Protein AF-A0A5B0QHI5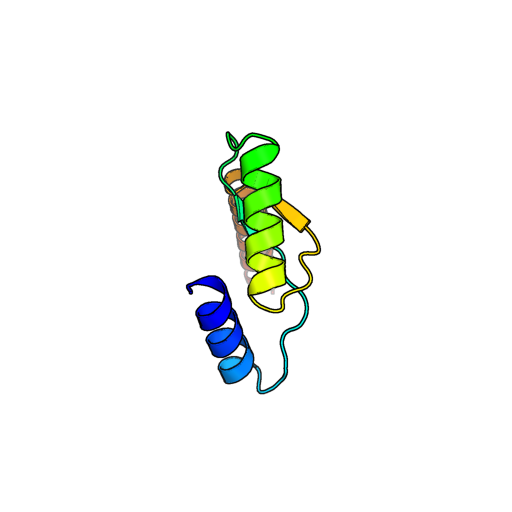-F1 (afdb_monomer_lite)

pLDDT: mean 90.27, std 14.17, range [41.22, 97.94]

InterPro domains:
  IPR013126 Heat shock protein 70 family [PF00012] (1-69)
  IPR013126 Heat shock protein 70 family [PTHR19375] (1-70)
  IPR043129 ATPase, nucleotide binding domain [SSF53067] (1-65)

Foldseek 3Di:
DPLLVVQVVVCVVVVHHAAEDEAEDAPPDDPVSQVVVCVVCVVSNHDHPYYHYPVVVVVVVVVVVVVVVVVVVVD

Organism: NCBI:txid56615

Structure (mmCIF, N/CA/C/O backbone):
data_AF-A0A5B0QHI5-F1
#
_entry.id   AF-A0A5B0QHI5-F1
#
loop_
_atom_site.group_PDB
_atom_site.id
_atom_site.type_symbol
_atom_site.label_atom_id
_atom_site.label_alt_id
_atom_site.label_comp_id
_atom_site.label_asym_id
_atom_site.label_entity_id
_atom_site.label_seq_id
_atom_site.pdbx_PDB_ins_code
_atom_site.Cartn_x
_atom_site.Cartn_y
_atom_site.Cartn_z
_atom_site.occupancy
_atom_site.B_iso_or_equiv
_atom_site.auth_seq_id
_atom_site.auth_comp_id
_atom_site.auth_asym_id
_atom_site.auth_atom_id
_atom_site.pdbx_PDB_model_num
ATOM 1 N N . MET A 1 1 ? 7.228 2.020 11.842 1.00 80.12 1 MET A N 1
ATOM 2 C CA . MET A 1 1 ? 6.508 1.264 10.788 1.00 80.12 1 MET A CA 1
ATOM 3 C C . MET A 1 1 ? 5.815 2.250 9.851 1.00 80.12 1 MET A C 1
ATOM 5 O O . MET A 1 1 ? 5.008 3.033 10.329 1.00 80.12 1 MET A O 1
ATOM 9 N N . VAL A 1 2 ? 6.135 2.260 8.550 1.00 96.25 2 VAL A N 1
ATOM 10 C CA . VAL A 1 2 ? 5.659 3.303 7.608 1.00 96.25 2 VAL A CA 1
ATOM 11 C C . VAL A 1 2 ? 4.190 3.120 7.208 1.00 96.25 2 VAL A C 1
ATOM 13 O O . VAL A 1 2 ? 3.410 4.060 7.316 1.00 96.25 2 VAL A O 1
ATOM 16 N N . LEU A 1 3 ? 3.788 1.911 6.795 1.00 96.38 3 LEU A N 1
ATOM 17 C CA . LEU A 1 3 ? 2.414 1.646 6.338 1.00 96.38 3 LEU A CA 1
ATOM 18 C C . LEU A 1 3 ? 1.371 1.858 7.445 1.00 96.38 3 LEU A C 1
ATOM 20 O O . LEU A 1 3 ? 0.306 2.403 7.177 1.00 96.38 3 LEU A O 1
ATOM 24 N N . ALA A 1 4 ? 1.709 1.513 8.690 1.00 95.94 4 ALA A N 1
ATOM 25 C CA . ALA A 1 4 ? 0.855 1.781 9.846 1.00 95.94 4 ALA A CA 1
ATOM 26 C C . ALA A 1 4 ? 0.626 3.289 10.051 1.00 95.94 4 ALA A C 1
ATOM 28 O O . ALA A 1 4 ? -0.505 3.713 10.274 1.00 95.94 4 ALA A O 1
ATOM 29 N N . LYS A 1 5 ? 1.673 4.115 9.892 1.00 97.06 5 LYS A N 1
ATOM 30 C CA . LYS A 1 5 ? 1.531 5.571 10.016 1.00 97.06 5 LYS A CA 1
ATOM 31 C C . LYS A 1 5 ? 0.685 6.165 8.889 1.00 97.06 5 LYS A C 1
ATOM 33 O O . LYS A 1 5 ? -0.143 7.031 9.139 1.00 97.06 5 LYS A O 1
ATOM 38 N N . LEU A 1 6 ? 0.859 5.675 7.660 1.00 97.06 6 LEU A N 1
ATOM 39 C CA . LEU A 1 6 ? 0.048 6.104 6.515 1.00 97.06 6 LEU A CA 1
ATOM 40 C C . LEU A 1 6 ? -1.429 5.717 6.674 1.00 97.06 6 LEU A C 1
ATOM 42 O O . LEU A 1 6 ? -2.298 6.513 6.316 1.00 97.06 6 LEU A O 1
ATOM 46 N N . LYS A 1 7 ? -1.716 4.538 7.243 1.00 96.19 7 LYS A N 1
ATOM 47 C CA . LYS A 1 7 ? -3.077 4.129 7.616 1.00 96.19 7 LYS A CA 1
ATOM 48 C C . LYS A 1 7 ? -3.688 5.119 8.612 1.00 96.19 7 LYS A C 1
ATOM 50 O O . LYS A 1 7 ? -4.739 5.674 8.319 1.00 96.19 7 LYS A O 1
ATOM 55 N N . GLU A 1 8 ? -2.995 5.415 9.711 1.00 96.69 8 GLU A N 1
ATOM 56 C CA . GLU A 1 8 ? -3.449 6.375 10.734 1.00 96.69 8 GLU A CA 1
ATOM 57 C C . GLU A 1 8 ? -3.721 7.770 10.141 1.00 96.69 8 GLU A C 1
ATOM 59 O O . GLU A 1 8 ? -4.730 8.404 10.452 1.00 96.69 8 GLU A O 1
ATOM 64 N N . THR A 1 9 ? -2.855 8.250 9.240 1.00 97.69 9 THR A N 1
ATOM 65 C CA . THR A 1 9 ? -3.065 9.524 8.536 1.00 97.69 9 THR A CA 1
ATOM 66 C C . THR A 1 9 ? -4.332 9.498 7.680 1.00 97.69 9 THR A C 1
ATOM 68 O O . THR A 1 9 ? -5.105 10.458 7.702 1.00 97.69 9 THR A O 1
ATOM 71 N N . ALA A 1 10 ? -4.571 8.411 6.942 1.00 97.38 10 ALA A N 1
ATOM 72 C CA . ALA A 1 10 ? -5.773 8.264 6.128 1.00 97.38 10 ALA A CA 1
ATOM 73 C C . ALA A 1 10 ? -7.041 8.186 6.995 1.00 97.38 10 ALA A C 1
ATOM 75 O O . ALA A 1 10 ? -8.025 8.858 6.695 1.00 97.38 10 ALA A O 1
ATOM 76 N N . GLU A 1 11 ? -7.006 7.427 8.091 1.00 97.19 11 GLU A N 1
ATOM 77 C CA . GLU A 1 11 ? -8.117 7.301 9.042 1.00 97.19 11 GLU A CA 1
ATOM 78 C C . GLU A 1 11 ? -8.447 8.638 9.706 1.00 97.19 11 GLU A C 1
ATOM 80 O O . GLU A 1 11 ? -9.609 9.037 9.734 1.00 97.19 11 GLU A O 1
ATOM 85 N N . THR A 1 12 ? -7.427 9.382 10.140 1.00 97.81 12 THR A N 1
ATOM 86 C CA . THR A 1 12 ? -7.585 10.731 10.706 1.00 97.81 12 THR A CA 1
ATOM 87 C C . THR A 1 12 ? -8.239 11.682 9.706 1.00 97.81 12 THR A C 1
ATOM 89 O O . THR A 1 12 ? -9.121 12.459 10.063 1.00 97.81 12 THR A O 1
ATOM 92 N N . LYS A 1 13 ? -7.840 11.619 8.429 1.00 97.06 13 LYS A N 1
ATOM 93 C CA . LYS A 1 13 ? -8.403 12.482 7.385 1.00 97.06 13 LYS A CA 1
ATOM 94 C C . LYS A 1 13 ? -9.842 12.110 7.017 1.00 97.06 13 LYS A C 1
ATOM 96 O O . LYS A 1 13 ? -10.610 12.994 6.646 1.00 97.06 13 LYS A O 1
ATOM 101 N N . LEU A 1 14 ? -10.191 10.824 7.072 1.00 96.62 14 LEU A N 1
ATOM 102 C CA . LEU A 1 14 ? -11.494 10.303 6.646 1.00 96.62 14 LEU A CA 1
ATOM 103 C C . LEU A 1 14 ? -12.504 10.144 7.794 1.00 96.62 14 LEU A C 1
ATOM 105 O O . LEU A 1 14 ? -13.683 9.935 7.517 1.00 96.62 14 LEU A O 1
ATOM 109 N N . GLY A 1 15 ? -12.060 10.201 9.053 1.00 96.19 15 GLY A N 1
ATOM 110 C CA . GLY A 1 15 ? -12.900 10.002 10.239 1.00 96.19 15 GLY A CA 1
ATOM 111 C C . GLY A 1 15 ? -13.448 8.578 10.389 1.00 96.19 15 GLY A C 1
ATOM 112 O O . GLY A 1 15 ? -14.444 8.372 11.076 1.00 96.19 15 GLY A O 1
ATOM 113 N N . LYS A 1 16 ? -12.846 7.596 9.711 1.00 96.12 16 LYS A N 1
ATOM 114 C CA . LYS A 1 16 ? -13.287 6.194 9.705 1.00 96.12 16 LYS A CA 1
ATOM 115 C C . LYS A 1 16 ? -12.113 5.246 9.520 1.00 96.12 16 LYS A C 1
ATOM 117 O O . LYS A 1 16 ? -11.097 5.624 8.945 1.00 96.12 16 LYS A O 1
ATOM 122 N N . GLU A 1 17 ? -12.304 4.002 9.943 1.00 95.81 17 GLU A N 1
ATOM 123 C CA . GLU A 1 17 ? -11.308 2.938 9.817 1.00 95.81 17 GLU A CA 1
ATOM 124 C C . GLU A 1 17 ? -11.005 2.598 8.343 1.00 95.81 17 GLU A C 1
ATOM 126 O O . GLU A 1 17 ? -11.911 2.456 7.512 1.00 95.81 17 GLU A O 1
ATOM 131 N N . VAL A 1 18 ? -9.723 2.419 8.020 1.00 97.19 18 VAL A N 1
ATOM 132 C CA . VAL A 1 18 ? -9.232 2.058 6.687 1.00 97.19 18 VAL A CA 1
ATOM 133 C C . VAL A 1 18 ? -8.716 0.624 6.726 1.00 97.19 18 VAL A C 1
ATOM 135 O O . VAL A 1 18 ? -7.635 0.335 7.231 1.00 97.19 18 VAL A O 1
ATOM 138 N N . LYS A 1 19 ? -9.501 -0.294 6.154 1.00 96.12 19 LYS A N 1
ATOM 139 C CA . LYS A 1 19 ? -9.197 -1.736 6.168 1.00 96.12 19 LYS A CA 1
ATOM 140 C C . LYS A 1 19 ? -8.515 -2.247 4.911 1.00 96.12 19 LYS A C 1
ATOM 142 O O . LYS A 1 19 ? -7.875 -3.284 4.965 1.00 96.12 19 LYS A O 1
ATOM 147 N N . LYS A 1 20 ? -8.689 -1.569 3.778 1.00 97.38 20 LYS A N 1
ATOM 148 C CA . LYS A 1 20 ? -8.305 -2.072 2.453 1.00 97.38 20 LYS A CA 1
ATOM 149 C C . LYS A 1 20 ? -7.378 -1.092 1.758 1.00 97.38 20 LYS A C 1
ATOM 151 O O . LYS A 1 20 ? -7.613 0.113 1.821 1.00 97.38 20 LYS A O 1
ATOM 156 N N . ALA A 1 21 ? -6.365 -1.607 1.067 1.00 97.44 21 ALA A N 1
ATOM 157 C CA . ALA A 1 21 ? -5.395 -0.782 0.360 1.00 97.44 21 ALA A CA 1
ATOM 158 C C . ALA A 1 21 ? -4.924 -1.404 -0.961 1.00 97.44 21 ALA A C 1
ATOM 160 O O . ALA A 1 21 ? -4.886 -2.622 -1.139 1.00 97.44 21 ALA A O 1
ATOM 161 N N . VAL A 1 22 ? -4.509 -0.529 -1.876 1.00 96.94 22 VAL A N 1
ATOM 162 C CA . VAL A 1 22 ? -3.693 -0.868 -3.046 1.00 96.94 22 VAL A CA 1
ATOM 163 C C . VAL A 1 22 ? -2.313 -0.269 -2.811 1.00 96.94 22 VAL A C 1
ATOM 165 O O . VAL A 1 22 ? -2.206 0.909 -2.476 1.00 96.94 22 VAL A O 1
ATOM 168 N N . ILE A 1 23 ? -1.260 -1.071 -2.967 1.00 97.31 23 ILE A N 1
ATOM 169 C CA . ILE A 1 23 ? 0.117 -0.647 -2.681 1.00 97.31 23 ILE A CA 1
ATOM 170 C C . ILE A 1 23 ? 0.932 -0.682 -3.973 1.00 97.31 23 ILE A C 1
ATOM 172 O O . ILE A 1 23 ? 0.860 -1.637 -4.751 1.00 97.31 23 ILE A O 1
ATOM 176 N N . THR A 1 24 ? 1.700 0.380 -4.216 1.00 97.69 24 THR A N 1
ATOM 177 C CA . THR A 1 24 ? 2.574 0.467 -5.391 1.00 97.69 24 THR A CA 1
ATOM 178 C C . THR A 1 24 ? 3.938 -0.168 -5.115 1.00 97.69 24 THR A C 1
ATOM 180 O O . THR A 1 24 ? 4.458 -0.076 -4.006 1.00 97.69 24 THR A O 1
ATOM 183 N N . VAL A 1 25 ? 4.538 -0.787 -6.133 1.00 97.81 25 VAL A N 1
ATOM 184 C CA . VAL A 1 25 ? 5.917 -1.307 -6.103 1.00 97.81 25 VAL A CA 1
ATOM 185 C C . VAL A 1 25 ? 6.688 -0.891 -7.360 1.00 97.81 25 VAL A C 1
ATOM 187 O O . VAL A 1 25 ? 6.071 -0.595 -8.394 1.00 97.81 25 VAL A O 1
ATOM 190 N N . PRO A 1 26 ? 8.033 -0.874 -7.325 1.00 97.69 26 PRO A N 1
ATOM 191 C CA . PRO A 1 26 ? 8.839 -0.714 -8.530 1.00 97.69 26 PRO A CA 1
ATOM 192 C C . PRO A 1 26 ? 8.525 -1.796 -9.571 1.00 97.69 26 PRO A C 1
ATOM 194 O O . PRO A 1 26 ? 8.266 -2.948 -9.228 1.00 97.69 26 PRO A O 1
ATOM 197 N N . ALA A 1 27 ? 8.565 -1.445 -10.858 1.00 95.31 27 ALA A N 1
ATOM 198 C CA . ALA A 1 27 ? 8.229 -2.388 -11.931 1.00 95.31 27 ALA A CA 1
ATOM 199 C C . ALA A 1 27 ? 9.169 -3.605 -11.982 1.00 95.31 27 ALA A C 1
ATOM 201 O O . ALA A 1 27 ? 8.741 -4.690 -12.358 1.00 95.31 27 ALA A O 1
ATOM 202 N N . TYR A 1 28 ? 10.416 -3.427 -11.549 1.00 95.38 28 TYR A N 1
ATOM 203 C CA . TYR A 1 28 ? 11.458 -4.453 -11.527 1.00 95.38 28 TYR A CA 1
ATOM 204 C C . TYR A 1 28 ? 11.468 -5.305 -10.245 1.00 95.38 28 TYR A C 1
ATOM 206 O O . TYR A 1 28 ? 12.372 -6.117 -10.066 1.00 95.38 28 TYR A O 1
ATOM 214 N N . PHE A 1 29 ? 10.500 -5.133 -9.333 1.00 97.50 29 PHE A N 1
ATOM 215 C CA . PHE A 1 29 ? 10.391 -6.003 -8.161 1.00 97.50 29 PHE A CA 1
ATOM 216 C C . PHE A 1 29 ? 10.075 -7.441 -8.571 1.00 97.50 29 PHE A C 1
ATOM 218 O O . PHE A 1 29 ? 9.087 -7.700 -9.268 1.00 97.50 29 PHE A O 1
ATOM 225 N N . ASN A 1 30 ? 10.882 -8.370 -8.064 1.00 97.06 30 ASN A N 1
ATOM 226 C CA . ASN A 1 30 ? 10.661 -9.799 -8.236 1.00 97.06 30 ASN A CA 1
ATOM 227 C C . ASN A 1 30 ? 9.497 -10.303 -7.359 1.00 97.06 30 ASN A C 1
ATOM 229 O O . ASN A 1 30 ? 8.916 -9.562 -6.560 1.00 97.06 30 ASN A O 1
ATOM 233 N N . ASN A 1 31 ? 9.142 -11.582 -7.504 1.00 95.38 31 ASN A N 1
ATOM 234 C CA . ASN A 1 31 ? 8.006 -12.157 -6.783 1.00 95.38 31 ASN A CA 1
ATOM 235 C C . ASN A 1 31 ? 8.176 -12.107 -5.254 1.00 95.38 31 ASN A C 1
ATOM 237 O O . ASN A 1 31 ? 7.241 -11.743 -4.550 1.00 95.38 31 ASN A O 1
ATOM 241 N N . SER A 1 32 ? 9.375 -12.406 -4.743 1.00 97.75 32 SER A N 1
ATOM 242 C CA . SER A 1 32 ? 9.649 -12.395 -3.300 1.00 97.75 32 SER A CA 1
ATOM 243 C C . SER A 1 32 ? 9.460 -10.996 -2.706 1.00 97.75 32 SER A C 1
ATOM 245 O O . SER A 1 32 ? 8.699 -10.817 -1.761 1.00 97.75 32 SER A O 1
ATOM 247 N N . GLN A 1 33 ? 10.028 -9.969 -3.341 1.00 97.94 33 GLN A N 1
ATOM 248 C CA . GLN A 1 33 ? 9.889 -8.578 -2.897 1.00 97.94 33 GLN A CA 1
ATOM 249 C C . GLN A 1 33 ? 8.428 -8.096 -2.920 1.00 97.94 33 GLN A C 1
ATOM 251 O O . GLN A 1 33 ? 8.003 -7.324 -2.055 1.00 97.94 33 GLN A O 1
ATOM 256 N N . ARG A 1 34 ? 7.631 -8.562 -3.891 1.00 97.38 34 ARG A N 1
ATOM 257 C CA . ARG A 1 34 ? 6.187 -8.283 -3.957 1.00 97.38 34 ARG A CA 1
ATOM 258 C C . ARG A 1 34 ? 5.424 -8.930 -2.813 1.00 97.38 34 ARG A C 1
ATOM 260 O O . ARG A 1 34 ? 4.588 -8.259 -2.212 1.00 97.38 34 ARG A O 1
ATOM 267 N N . LEU A 1 35 ? 5.714 -10.195 -2.518 1.00 96.44 35 LEU A N 1
ATOM 268 C CA . LEU A 1 35 ? 5.109 -10.910 -1.397 1.00 96.44 35 LEU A CA 1
ATOM 269 C C . LEU A 1 35 ? 5.468 -10.231 -0.075 1.00 96.44 35 LEU A C 1
ATOM 271 O O . LEU A 1 35 ? 4.561 -9.848 0.652 1.00 96.44 35 LEU A O 1
ATOM 275 N N . SER A 1 36 ? 6.743 -9.903 0.151 1.00 97.44 36 SER A N 1
ATOM 276 C CA . SER A 1 36 ? 7.165 -9.165 1.350 1.00 97.44 36 SER A CA 1
ATOM 277 C C . SER A 1 36 ? 6.472 -7.807 1.488 1.00 97.44 36 SER A C 1
ATOM 279 O O . SER A 1 36 ? 6.146 -7.382 2.593 1.00 97.44 36 SER A O 1
ATOM 2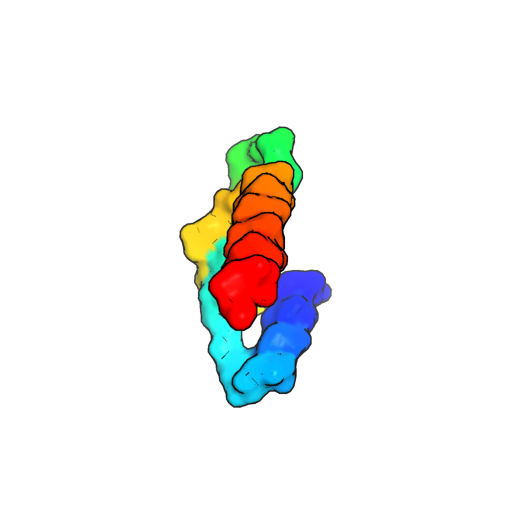81 N N . THR A 1 37 ? 6.204 -7.117 0.374 1.00 97.12 37 THR A N 1
ATOM 282 C CA . THR A 1 37 ? 5.450 -5.853 0.401 1.00 97.12 37 THR A CA 1
ATOM 283 C C . THR A 1 37 ? 3.979 -6.077 0.765 1.00 97.12 37 THR A C 1
ATOM 285 O O . THR A 1 37 ? 3.396 -5.281 1.501 1.00 97.12 37 THR A O 1
ATOM 288 N N . LYS A 1 38 ? 3.371 -7.162 0.272 1.00 96.56 38 LYS A N 1
ATOM 289 C CA . LYS A 1 38 ? 2.004 -7.555 0.634 1.00 96.56 38 LYS A CA 1
ATOM 290 C C . LYS A 1 38 ? 1.913 -7.910 2.121 1.00 96.56 38 LYS A C 1
ATOM 292 O O . LYS A 1 38 ? 1.014 -7.420 2.803 1.00 96.56 38 LYS A O 1
ATOM 297 N N . ASP A 1 39 ? 2.878 -8.672 2.623 1.00 97.00 39 ASP A N 1
ATOM 298 C CA . ASP A 1 39 ? 2.968 -9.070 4.029 1.00 97.00 39 ASP A CA 1
ATOM 299 C C . ASP A 1 39 ? 3.166 -7.855 4.937 1.00 97.00 39 ASP A C 1
ATOM 301 O O . ASP A 1 39 ? 2.503 -7.733 5.964 1.00 97.00 39 ASP A O 1
ATOM 305 N N . ALA A 1 40 ? 3.993 -6.887 4.527 1.00 97.62 40 ALA A N 1
ATOM 306 C CA . ALA A 1 40 ? 4.135 -5.621 5.242 1.00 97.62 40 ALA A CA 1
ATOM 307 C C . ALA A 1 40 ? 2.800 -4.860 5.359 1.00 97.62 40 ALA A C 1
ATOM 309 O O . ALA A 1 40 ? 2.542 -4.226 6.384 1.00 97.62 40 ALA A O 1
ATOM 310 N N . GLY A 1 41 ? 1.940 -4.933 4.336 1.00 97.25 41 GLY A N 1
ATOM 311 C CA . GLY A 1 41 ? 0.578 -4.399 4.390 1.00 97.25 41 GLY A CA 1
ATOM 312 C C . GLY A 1 41 ? -0.306 -5.144 5.391 1.00 97.25 41 GLY A C 1
ATOM 313 O O . GLY A 1 41 ? -0.958 -4.502 6.213 1.00 97.25 41 GLY A O 1
ATOM 314 N N . ALA A 1 42 ? -0.257 -6.477 5.395 1.00 95.94 42 ALA A N 1
ATOM 315 C CA . ALA A 1 42 ? -1.000 -7.298 6.352 1.00 95.94 42 ALA A CA 1
ATOM 316 C C . ALA A 1 42 ? -0.568 -7.027 7.805 1.00 95.94 42 ALA A C 1
ATOM 318 O O . ALA A 1 42 ? -1.414 -6.817 8.671 1.00 95.94 42 ALA A O 1
ATOM 319 N N . ILE A 1 43 ? 0.741 -6.930 8.059 1.00 96.62 43 ILE A N 1
ATOM 320 C CA . ILE A 1 43 ? 1.310 -6.574 9.370 1.00 96.62 43 ILE A CA 1
ATOM 321 C C . ILE A 1 43 ? 0.858 -5.171 9.813 1.00 96.62 43 ILE A C 1
ATOM 323 O O . ILE A 1 43 ? 0.681 -4.920 11.002 1.00 96.62 43 ILE A O 1
ATOM 327 N N . ALA A 1 44 ? 0.629 -4.252 8.872 1.00 96.69 44 ALA A N 1
ATOM 328 C CA . ALA A 1 44 ? 0.083 -2.924 9.152 1.00 96.69 44 ALA A CA 1
ATOM 329 C C . ALA A 1 44 ? -1.450 -2.905 9.351 1.00 96.69 44 ALA A C 1
ATOM 331 O O . ALA A 1 44 ? -2.033 -1.830 9.512 1.00 96.69 44 ALA A O 1
ATOM 332 N N . GLY A 1 45 ? -2.116 -4.064 9.332 1.00 95.25 45 GLY A N 1
ATOM 333 C CA . GLY A 1 45 ? -3.567 -4.173 9.476 1.00 95.25 45 GLY A CA 1
ATOM 334 C C . GLY A 1 45 ? -4.334 -3.677 8.248 1.00 95.25 45 GLY A C 1
ATOM 335 O O . GLY A 1 45 ? -5.399 -3.074 8.403 1.00 95.25 45 GLY A O 1
ATOM 336 N N . LEU A 1 46 ? -3.770 -3.877 7.051 1.00 97.56 46 LEU A N 1
ATOM 337 C CA . LEU A 1 46 ? -4.387 -3.570 5.761 1.00 97.56 46 LEU A CA 1
ATOM 338 C C . LEU A 1 46 ? -4.588 -4.856 4.947 1.00 97.56 46 LEU A C 1
ATOM 340 O O . LEU A 1 46 ? -3.649 -5.613 4.708 1.00 97.56 46 LEU A O 1
ATOM 344 N N . ASP A 1 47 ? -5.801 -5.053 4.442 1.00 97.44 47 ASP A N 1
ATOM 345 C CA . ASP A 1 47 ? -6.112 -6.017 3.391 1.00 97.44 47 ASP A CA 1
ATOM 346 C C . ASP A 1 47 ? -5.617 -5.471 2.042 1.00 97.44 47 ASP A C 1
ATOM 348 O O . ASP A 1 47 ? -6.160 -4.510 1.478 1.00 97.44 47 ASP A O 1
ATOM 352 N N . VAL A 1 48 ? -4.518 -6.048 1.554 1.00 97.12 48 VAL A N 1
ATOM 353 C CA . VAL A 1 48 ? -3.860 -5.625 0.317 1.00 97.12 48 VAL A CA 1
ATOM 354 C C . VAL A 1 48 ? -4.573 -6.245 -0.882 1.00 97.12 48 VAL A C 1
ATOM 356 O O . VAL A 1 48 ? -4.265 -7.360 -1.311 1.00 97.12 48 VAL A O 1
ATOM 359 N N . LEU A 1 49 ? -5.489 -5.471 -1.466 1.00 96.81 49 LEU A N 1
ATOM 360 C CA . LEU A 1 49 ? -6.317 -5.886 -2.600 1.00 96.81 49 LEU A CA 1
ATOM 361 C C . LEU A 1 49 ? -5.500 -6.096 -3.877 1.00 96.81 49 LEU A C 1
ATOM 363 O O . LEU A 1 49 ? -5.794 -6.976 -4.686 1.00 96.81 49 LEU A O 1
ATOM 367 N N . ARG A 1 50 ? -4.489 -5.249 -4.095 1.00 96.25 50 ARG A N 1
ATOM 368 C CA . ARG A 1 50 ? -3.636 -5.307 -5.283 1.00 96.25 50 ARG A CA 1
ATOM 369 C C . ARG A 1 50 ? -2.269 -4.698 -5.002 1.00 96.25 50 ARG A C 1
ATOM 371 O O . ARG A 1 50 ? -2.164 -3.630 -4.403 1.00 96.25 50 ARG A O 1
ATOM 378 N N . ILE A 1 51 ? -1.238 -5.359 -5.516 1.00 96.50 51 ILE A N 1
ATOM 379 C CA . ILE A 1 51 ? 0.085 -4.769 -5.709 1.00 96.50 51 ILE A CA 1
ATOM 380 C C . ILE A 1 51 ? 0.168 -4.296 -7.159 1.00 96.50 51 ILE A C 1
ATOM 382 O O . ILE A 1 51 ? 0.011 -5.099 -8.079 1.00 96.50 51 ILE A O 1
ATOM 386 N N . ILE A 1 52 ? 0.396 -3.003 -7.371 1.00 96.44 52 ILE A N 1
ATOM 387 C CA . ILE A 1 52 ? 0.429 -2.390 -8.705 1.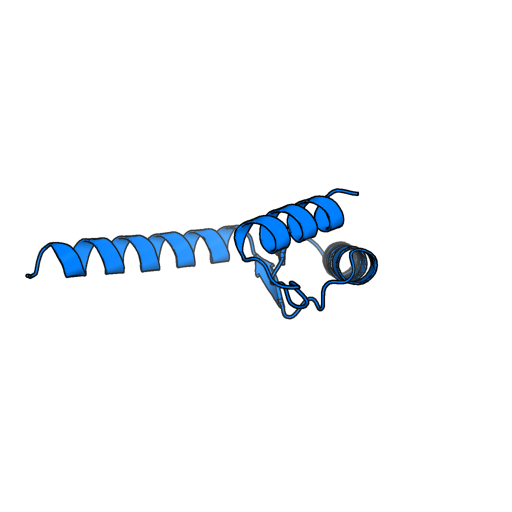00 96.44 52 ILE A CA 1
ATOM 388 C C . ILE A 1 52 ? 1.795 -1.767 -8.993 1.00 96.44 52 ILE A C 1
ATOM 390 O O . ILE A 1 52 ? 2.494 -1.294 -8.101 1.00 96.44 52 ILE A O 1
ATOM 394 N N . ASN A 1 53 ? 2.195 -1.755 -10.260 1.00 95.56 53 ASN A N 1
ATOM 395 C CA . ASN A 1 53 ? 3.447 -1.130 -10.665 1.00 95.56 53 ASN A CA 1
ATOM 396 C C . ASN A 1 53 ? 3.334 0.392 -10.560 1.00 95.56 53 ASN A C 1
ATOM 398 O O . ASN A 1 53 ? 2.357 0.988 -11.023 1.00 95.56 53 ASN A O 1
ATOM 402 N N . LYS A 1 54 ? 4.372 1.033 -10.021 1.00 94.31 54 LYS A N 1
ATOM 403 C CA . LYS A 1 54 ? 4.474 2.493 -9.966 1.00 94.31 54 LYS A CA 1
ATOM 404 C C . LYS A 1 54 ? 4.300 3.170 -11.339 1.00 94.31 54 LYS A C 1
ATOM 406 O O . LYS A 1 54 ? 3.451 4.054 -11.411 1.00 94.31 54 LYS A O 1
ATOM 411 N N . PRO A 1 55 ? 4.998 2.776 -12.432 1.00 96.50 55 PRO A N 1
ATOM 412 C CA . PRO A 1 55 ? 4.820 3.452 -13.723 1.00 96.50 55 PRO A CA 1
ATOM 413 C C . PRO A 1 55 ? 3.403 3.288 -14.286 1.00 96.50 55 PRO A C 1
ATOM 415 O O . PRO A 1 55 ? 2.848 4.239 -14.821 1.00 96.50 55 PRO A O 1
ATOM 418 N N . THR A 1 56 ? 2.769 2.129 -14.091 1.00 94.50 56 THR A N 1
ATOM 419 C CA . THR A 1 56 ? 1.366 1.918 -14.479 1.00 94.50 56 THR A CA 1
ATOM 420 C C . THR A 1 56 ? 0.424 2.823 -13.687 1.00 94.50 56 THR A C 1
ATOM 422 O O . THR A 1 56 ? -0.479 3.420 -14.257 1.00 94.50 56 THR A O 1
ATOM 425 N N . THR A 1 57 ? 0.657 2.971 -12.381 1.00 95.56 57 THR A N 1
ATOM 426 C CA . THR A 1 57 ? -0.137 3.869 -11.526 1.00 95.56 57 THR A CA 1
ATOM 427 C C . THR A 1 57 ? 0.024 5.329 -11.951 1.00 95.56 57 THR A C 1
ATOM 429 O O . THR A 1 57 ? -0.962 6.055 -12.010 1.00 95.56 57 THR A O 1
ATOM 432 N N . ALA A 1 58 ? 1.245 5.747 -12.301 1.00 93.50 58 ALA A N 1
ATOM 433 C CA . ALA A 1 58 ? 1.516 7.088 -12.814 1.00 93.50 58 ALA A CA 1
ATOM 434 C C . ALA A 1 58 ? 0.815 7.343 -14.160 1.00 93.50 58 ALA A C 1
ATOM 436 O O . ALA A 1 58 ? 0.205 8.393 -14.332 1.00 93.50 58 ALA A O 1
ATOM 437 N N . ALA A 1 59 ? 0.833 6.369 -15.076 1.00 94.44 59 ALA A N 1
ATOM 438 C CA . ALA A 1 59 ? 0.119 6.464 -16.350 1.00 94.44 59 ALA A CA 1
ATOM 439 C C . ALA A 1 59 ? -1.405 6.559 -16.159 1.00 94.44 59 ALA A C 1
ATOM 441 O O . ALA A 1 59 ? -2.053 7.370 -16.816 1.00 94.44 59 ALA A O 1
ATOM 442 N N . ILE A 1 60 ? -1.976 5.785 -15.225 1.00 92.81 60 ILE A N 1
ATOM 443 C CA . ILE A 1 60 ? -3.400 5.881 -14.862 1.00 92.81 60 ILE A CA 1
ATOM 444 C C . ILE A 1 60 ? -3.718 7.271 -14.301 1.00 92.81 60 ILE A C 1
ATOM 446 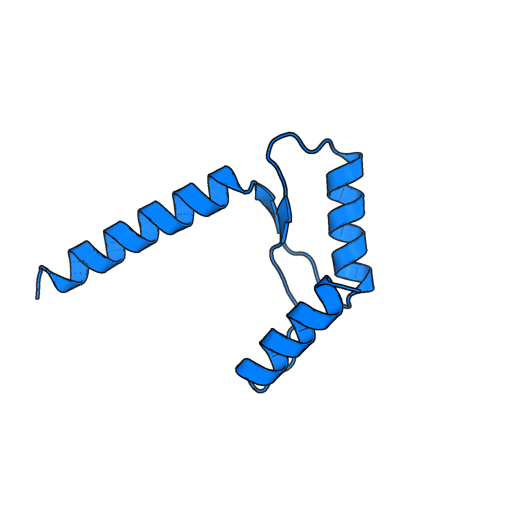O O . ILE A 1 60 ? -4.693 7.886 -14.721 1.00 92.81 60 ILE A O 1
ATOM 450 N N . ALA A 1 61 ? -2.899 7.776 -13.376 1.00 91.12 61 ALA A N 1
ATOM 451 C CA . ALA A 1 61 ? -3.101 9.095 -12.783 1.00 91.12 61 ALA A CA 1
ATOM 452 C C . ALA A 1 61 ? -3.038 10.211 -13.837 1.00 91.12 61 ALA A C 1
ATOM 454 O O . ALA A 1 61 ? -3.900 11.084 -13.838 1.00 91.12 61 ALA A O 1
ATOM 455 N N . TYR A 1 62 ? -2.076 10.145 -14.762 1.00 90.56 62 TYR A N 1
ATOM 456 C CA . TYR A 1 62 ? -1.967 11.092 -15.872 1.00 90.56 62 TYR A CA 1
ATOM 457 C C . TYR A 1 62 ? -3.198 11.038 -16.785 1.00 90.56 62 TYR A C 1
ATOM 459 O O . TYR A 1 62 ? -3.835 12.061 -17.020 1.00 90.56 62 TYR A O 1
ATOM 467 N N . GLY A 1 63 ? -3.595 9.838 -17.224 1.00 90.38 63 GLY A N 1
ATOM 468 C CA . GLY A 1 63 ? -4.761 9.666 -18.092 1.00 90.38 63 GLY A CA 1
ATOM 469 C C . GLY A 1 63 ? -6.078 10.121 -17.449 1.00 90.38 63 GLY A C 1
ATOM 470 O O . GLY A 1 63 ? -6.941 10.661 -18.137 1.00 90.38 63 GLY A O 1
ATOM 471 N N . LEU A 1 64 ? -6.234 9.948 -16.131 1.00 88.50 64 LEU A N 1
ATOM 472 C CA . LEU A 1 64 ? -7.391 10.457 -15.386 1.00 88.50 64 LEU A CA 1
ATOM 473 C C . LEU A 1 64 ? -7.333 11.977 -15.178 1.00 88.50 64 LEU A C 1
ATOM 475 O O . LEU A 1 64 ? -8.365 12.636 -15.301 1.00 88.50 64 LEU A O 1
ATOM 479 N N . GLY A 1 65 ? -6.154 12.535 -14.890 1.00 76.56 65 GLY A N 1
ATOM 480 C CA . GLY A 1 65 ? -5.949 13.981 -14.765 1.00 76.56 65 GLY A CA 1
ATOM 481 C C . GLY A 1 65 ? -6.309 14.715 -16.056 1.00 76.56 65 GLY A C 1
ATOM 482 O O . GLY A 1 65 ? -7.183 15.576 -16.047 1.00 76.56 65 GLY A O 1
ATOM 483 N N . GLU A 1 66 ? -5.764 14.274 -17.194 1.00 64.31 66 GLU A N 1
ATOM 484 C CA . GLU A 1 66 ? -6.090 14.860 -18.502 1.00 64.31 66 GLU A CA 1
ATOM 485 C C . GLU A 1 66 ? -7.575 14.718 -18.880 1.00 64.31 66 GLU A C 1
ATOM 487 O O . GLU A 1 66 ? -8.135 15.581 -19.561 1.00 64.31 66 GLU A O 1
ATOM 492 N N . ALA A 1 67 ? -8.231 13.627 -18.468 1.00 60.56 67 ALA A N 1
ATOM 493 C CA . ALA A 1 67 ? -9.662 13.432 -18.697 1.00 60.56 67 ALA A CA 1
ATOM 494 C C . ALA A 1 67 ? -10.532 14.369 -17.840 1.00 60.56 67 ALA A C 1
ATOM 496 O O . ALA A 1 67 ? -11.634 14.727 -18.261 1.00 60.56 67 ALA A O 1
ATOM 497 N N . SER A 1 68 ? -10.040 14.763 -16.665 1.00 60.84 68 SER A N 1
ATOM 498 C CA . SER A 1 68 ? -10.716 15.687 -15.748 1.00 60.84 68 SER A CA 1
ATOM 499 C C . SER A 1 68 ? -10.615 17.127 -16.266 1.00 60.84 68 SER A C 1
ATOM 501 O O . SER A 1 68 ? -11.643 17.773 -16.455 1.00 60.84 68 SER A O 1
ATOM 503 N N . ASP A 1 69 ? -9.413 17.564 -16.660 1.00 60.38 69 ASP A N 1
ATOM 504 C CA . ASP A 1 69 ? -9.163 18.885 -17.269 1.00 60.38 69 ASP A CA 1
ATOM 505 C C . ASP A 1 69 ? -9.931 19.101 -18.591 1.00 60.38 69 ASP A C 1
ATOM 507 O O . ASP A 1 69 ? -10.345 20.212 -18.929 1.00 60.38 69 ASP A O 1
ATOM 511 N N . LYS A 1 70 ? -10.148 18.037 -19.379 1.00 57.50 70 LYS A N 1
ATOM 512 C CA . LYS A 1 70 ? -10.937 18.114 -20.625 1.00 57.50 70 LYS A CA 1
ATOM 513 C C . LYS A 1 70 ? -12.444 18.243 -20.396 1.00 57.50 70 LYS A C 1
ATOM 515 O O . LYS A 1 70 ? -13.131 18.678 -21.321 1.00 57.50 70 LYS A O 1
ATOM 520 N N . LYS A 1 71 ? -12.964 17.847 -19.229 1.00 54.59 71 LYS A N 1
ATOM 521 C CA . LYS A 1 71 ? -14.382 18.029 -18.886 1.00 54.59 71 LYS A CA 1
ATOM 522 C C . LYS A 1 71 ? -14.676 19.464 -18.452 1.00 54.59 71 LYS A C 1
ATOM 524 O O . LYS A 1 71 ? -15.658 20.012 -18.927 1.00 54.59 71 LYS A O 1
ATOM 529 N N . GLU A 1 72 ? -13.793 20.095 -17.678 1.00 53.94 72 GLU A N 1
ATOM 530 C CA . GLU A 1 72 ? -13.962 21.496 -17.245 1.00 53.94 72 GLU A CA 1
ATOM 531 C C . 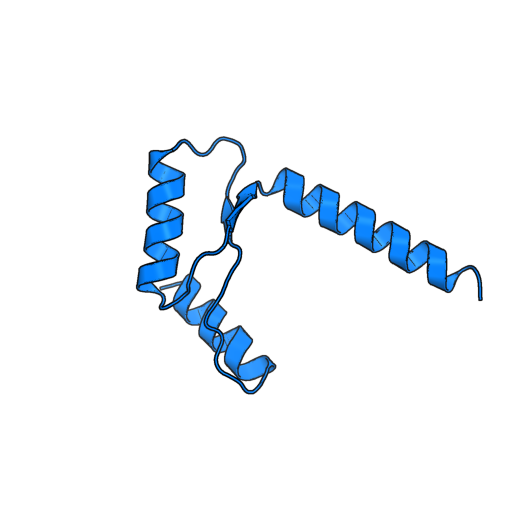GLU A 1 72 ? -13.867 22.516 -18.392 1.00 53.94 72 GLU A C 1
ATOM 533 O O . GLU A 1 72 ? -14.436 23.593 -18.303 1.00 53.94 72 GLU A O 1
ATOM 538 N N . LYS A 1 73 ? -13.194 22.191 -19.506 1.00 53.53 73 LYS A N 1
ATOM 539 C CA . LYS A 1 73 ? -13.137 23.066 -20.698 1.00 53.53 73 LYS A CA 1
ATOM 540 C C . LYS A 1 73 ? -14.326 22.920 -21.659 1.00 53.53 73 LYS A C 1
ATOM 542 O O . LYS A 1 73 ? -14.308 23.533 -22.726 1.00 53.53 73 LYS A O 1
ATOM 547 N N . LYS A 1 74 ? -15.298 22.055 -21.354 1.00 49.88 74 LYS A N 1
ATOM 548 C CA . LYS A 1 74 ? -16.462 21.773 -22.214 1.00 49.88 74 LYS A CA 1
ATOM 549 C C . LYS A 1 74 ? -17.808 22.202 -21.615 1.00 49.88 74 LYS A C 1
ATOM 551 O O . LYS A 1 74 ? -18.823 21.974 -22.272 1.00 49.88 74 LYS A O 1
ATOM 556 N N . GLU A 1 75 ? -17.808 22.819 -20.438 1.00 41.22 75 GLU A N 1
ATOM 557 C CA . GLU A 1 75 ? -18.953 23.533 -19.848 1.00 41.22 75 GLU A CA 1
ATOM 558 C C . GLU A 1 75 ? -18.723 25.046 -19.932 1.00 41.22 75 GLU A C 1
ATOM 560 O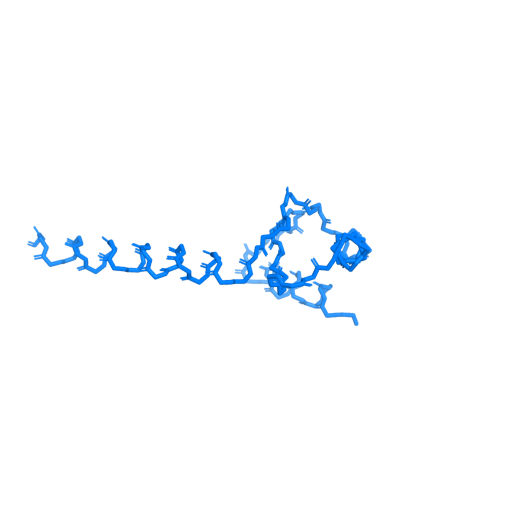 O . GLU A 1 75 ? -19.723 25.768 -20.139 1.00 41.22 75 GLU A O 1
#

Sequence (75 aa):
MVLAKLKETAETKLGKEVKKAVITVPAYFNNSQRLSTKDAGAIAGLDVLRIINKPTTAAIAYGLGEASDKKEKKE

Secondary structure (DSSP, 8-state):
-HHHHHHHHHHHHHTS---EEEEEE-TT--HHHHHHHHHHHHHTT-EEEEEEEHHHHHHHHHHHHHHHHHHHTT-

Radius of gyration: 15.49 Å; chains: 1; bounding box: 30×36×33 Å